Protein AF-A0A3M7SCU5-F1 (afdb_monomer_lite)

Structure (mmCIF, N/CA/C/O backbone):
data_AF-A0A3M7SCU5-F1
#
_entry.id   AF-A0A3M7SCU5-F1
#
loop_
_atom_site.group_PDB
_atom_site.id
_atom_site.type_symbol
_atom_site.label_atom_id
_atom_site.label_alt_id
_atom_site.label_comp_id
_atom_site.label_asym_id
_atom_site.label_entity_id
_atom_site.label_seq_id
_atom_site.pdbx_PDB_ins_code
_atom_site.Cartn_x
_atom_site.Cartn_y
_atom_site.Cartn_z
_atom_site.occupancy
_atom_site.B_iso_or_equiv
_atom_site.auth_seq_id
_atom_site.auth_comp_id
_atom_site.auth_asym_id
_atom_site.auth_atom_id
_atom_site.pdbx_PDB_model_num
ATOM 1 N N . MET A 1 1 ? 4.025 45.195 16.447 1.00 58.97 1 MET A N 1
ATOM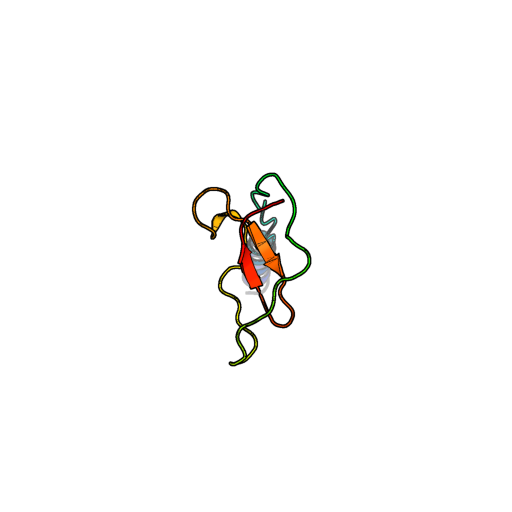 2 C CA . MET A 1 1 ? 4.642 44.309 15.433 1.00 58.97 1 MET A CA 1
ATOM 3 C C . MET A 1 1 ? 4.932 42.926 16.003 1.00 58.97 1 MET A C 1
ATOM 5 O O . MET A 1 1 ? 4.322 41.973 15.548 1.00 58.97 1 MET A O 1
ATOM 9 N N . ILE A 1 2 ? 5.739 42.816 17.064 1.00 57.41 2 ILE A N 1
ATOM 10 C CA . ILE A 1 2 ? 6.104 41.530 17.695 1.00 57.41 2 ILE A CA 1
ATOM 11 C C . ILE A 1 2 ? 4.879 40.712 18.164 1.00 57.41 2 ILE A C 1
ATOM 13 O O . ILE A 1 2 ? 4.758 39.548 17.809 1.00 57.41 2 ILE A O 1
ATOM 17 N N . LYS A 1 3 ? 3.904 41.324 18.860 1.00 55.03 3 LYS A N 1
ATOM 18 C CA . LYS A 1 3 ? 2.668 40.639 19.312 1.00 55.03 3 LYS A CA 1
ATOM 19 C C . LYS A 1 3 ? 1.796 40.082 18.173 1.00 55.03 3 LYS A C 1
ATOM 21 O O . LYS A 1 3 ? 1.167 39.047 18.347 1.00 55.03 3 LYS A O 1
ATOM 26 N N . ILE A 1 4 ? 1.772 40.763 17.024 1.00 59.12 4 ILE A N 1
ATOM 27 C CA . ILE A 1 4 ? 1.009 40.331 15.840 1.00 59.12 4 ILE A CA 1
ATOM 28 C C . ILE A 1 4 ? 1.675 39.089 15.237 1.00 59.12 4 ILE A C 1
ATOM 30 O O . ILE A 1 4 ? 0.984 38.118 14.957 1.00 59.12 4 ILE A O 1
ATOM 34 N N . ALA A 1 5 ? 3.012 39.085 15.146 1.00 65.00 5 ALA A N 1
ATOM 35 C CA . ALA A 1 5 ? 3.782 37.927 14.695 1.00 65.00 5 ALA A CA 1
ATOM 36 C C . ALA A 1 5 ? 3.586 36.703 15.611 1.00 65.00 5 ALA A C 1
ATOM 38 O O . ALA A 1 5 ? 3.370 35.599 15.121 1.00 65.00 5 ALA A O 1
ATOM 39 N N . PHE A 1 6 ? 3.580 36.893 16.937 1.00 78.19 6 PHE A N 1
ATOM 40 C CA . PHE A 1 6 ? 3.295 35.812 17.891 1.00 78.19 6 PHE A CA 1
ATOM 41 C C . PHE A 1 6 ? 1.903 35.202 17.690 1.00 78.19 6 PHE A C 1
ATOM 43 O O . PHE A 1 6 ? 1.777 33.981 17.660 1.00 78.19 6 PHE A O 1
ATOM 50 N N . LEU A 1 7 ? 0.869 36.029 17.503 1.00 74.69 7 LEU A N 1
ATOM 51 C CA . LEU A 1 7 ? -0.499 35.548 17.298 1.00 74.69 7 LEU A CA 1
ATOM 52 C C . LEU A 1 7 ? -0.631 34.740 15.998 1.00 74.69 7 LEU A C 1
ATOM 54 O O . LEU A 1 7 ? -1.249 33.679 15.992 1.00 74.69 7 LEU A O 1
ATOM 58 N N . THR A 1 8 ? 0.003 35.196 14.914 1.00 77.12 8 THR A N 1
ATOM 59 C CA . THR A 1 8 ? 0.012 34.464 13.638 1.00 77.12 8 THR A CA 1
ATOM 60 C C . THR A 1 8 ? 0.801 33.157 13.714 1.00 77.12 8 THR A C 1
ATOM 62 O O . THR A 1 8 ? 0.385 32.165 13.126 1.00 77.12 8 THR A O 1
ATOM 65 N N . ILE A 1 9 ? 1.907 33.128 14.467 1.00 79.88 9 ILE A N 1
ATOM 66 C CA . ILE A 1 9 ? 2.717 31.918 14.673 1.00 79.88 9 ILE A CA 1
ATOM 67 C C . ILE A 1 9 ? 1.923 30.872 15.462 1.00 79.88 9 ILE A C 1
ATOM 69 O O . ILE A 1 9 ? 1.904 29.712 15.072 1.00 79.88 9 ILE A O 1
ATOM 73 N N . ILE A 1 10 ? 1.217 31.271 16.525 1.00 78.81 10 ILE A N 1
ATOM 74 C CA . ILE A 1 10 ? 0.386 30.359 17.330 1.00 78.81 10 ILE A CA 1
ATOM 75 C C . ILE A 1 10 ? -0.731 29.733 16.480 1.00 78.81 10 ILE A C 1
ATOM 77 O O . ILE A 1 10 ? -0.932 28.521 16.539 1.00 78.81 10 ILE A O 1
ATOM 81 N N . LEU A 1 11 ? -1.413 30.528 15.644 1.00 71.75 11 LEU A N 1
ATOM 82 C CA . LEU A 1 11 ? -2.438 30.019 14.724 1.00 71.75 11 LEU A CA 1
ATOM 83 C C . LEU A 1 11 ? -1.847 29.053 13.683 1.00 71.75 11 LEU A C 1
ATOM 85 O O . LEU A 1 11 ? -2.438 28.012 13.406 1.00 71.75 11 LEU A O 1
ATOM 89 N N . ALA A 1 12 ? -0.657 29.338 13.151 1.00 74.25 12 ALA A N 1
ATOM 90 C CA . ALA A 1 12 ? 0.025 28.435 12.224 1.00 74.25 12 ALA A CA 1
ATOM 91 C C . ALA A 1 12 ? 0.439 27.110 12.894 1.00 74.25 12 ALA A C 1
ATOM 93 O O . ALA A 1 12 ? 0.278 26.050 12.295 1.00 74.25 12 ALA A O 1
ATOM 94 N N . LEU A 1 13 ? 0.896 27.148 14.152 1.00 69.12 13 LEU A N 1
ATOM 95 C CA . LEU A 1 13 ? 1.225 25.948 14.933 1.00 69.12 13 LEU A CA 1
ATOM 96 C C . LEU A 1 13 ? -0.006 25.063 15.204 1.00 69.12 13 LEU A C 1
ATOM 98 O O . LEU A 1 13 ? 0.121 23.844 15.255 1.00 69.12 13 LEU A O 1
ATOM 102 N N . SER A 1 14 ? -1.205 25.641 15.337 1.00 65.19 14 SER A N 1
ATOM 103 C CA . SER A 1 14 ? -2.437 24.842 15.435 1.00 65.19 14 SER A CA 1
ATOM 104 C C . SER A 1 14 ? -2.852 24.174 14.117 1.00 65.19 14 SER A C 1
ATOM 106 O O . SER A 1 14 ? -3.522 23.148 14.155 1.00 65.19 14 SER A O 1
ATOM 108 N N . VAL A 1 15 ? -2.430 24.708 12.965 1.00 64.38 15 VAL A N 1
ATOM 109 C CA . VAL A 1 15 ? -2.770 24.183 11.626 1.00 64.38 15 VAL A CA 1
ATOM 110 C C . VAL A 1 15 ? -1.859 23.020 11.204 1.00 64.38 15 VAL A C 1
ATOM 112 O O . VAL A 1 15 ? -2.249 22.219 10.363 1.00 64.38 15 VAL A O 1
ATOM 115 N N . ILE A 1 16 ? -0.670 22.880 11.802 1.00 65.00 16 ILE A N 1
ATOM 116 C CA . ILE A 1 16 ? 0.297 21.814 11.465 1.00 65.00 16 ILE A CA 1
ATOM 117 C C . ILE A 1 16 ? 0.093 20.496 12.233 1.00 65.00 16 ILE A C 1
ATOM 119 O O . ILE A 1 16 ? 0.887 19.573 12.062 1.00 65.00 16 ILE A O 1
ATOM 123 N N . ASN A 1 17 ? -0.951 20.371 13.061 1.00 62.19 17 ASN A N 1
ATOM 124 C CA . ASN A 1 17 ? -1.322 19.082 13.654 1.00 62.19 17 ASN A CA 1
ATOM 125 C C . ASN A 1 17 ? -2.101 18.257 12.628 1.00 62.19 17 ASN A C 1
ATOM 127 O O . ASN A 1 17 ? -3.323 18.139 12.695 1.00 62.19 17 ASN A O 1
ATOM 131 N N . SER A 1 18 ? -1.376 17.706 11.658 1.00 57.22 18 SER A N 1
ATOM 132 C CA . SER A 1 18 ? -1.888 16.693 10.742 1.00 57.22 18 SER A CA 1
ATOM 133 C C . SER A 1 18 ? -2.045 15.371 11.494 1.00 57.22 18 SER A C 1
ATOM 135 O O . SER A 1 18 ? -1.303 14.423 11.248 1.00 57.22 18 SER A O 1
ATOM 137 N N . ASP A 1 19 ? -2.998 15.302 12.423 1.00 59.34 19 ASP A N 1
ATOM 138 C CA . ASP A 1 19 ? -3.505 14.024 12.920 1.00 59.34 19 ASP A CA 1
ATOM 139 C C . ASP A 1 19 ? -4.388 13.461 11.802 1.00 59.34 19 ASP A C 1
ATOM 141 O O . ASP A 1 19 ? -5.612 13.602 11.783 1.00 59.34 19 ASP A O 1
ATOM 145 N N . SER A 1 20 ? -3.728 12.981 10.745 1.00 56.38 20 SER A N 1
ATOM 146 C CA . SER A 1 20 ? -4.393 12.334 9.626 1.00 56.38 20 SER A CA 1
ATOM 147 C C . SER A 1 20 ? -4.918 11.014 10.166 1.00 56.38 20 SER A C 1
ATOM 149 O O . SER A 1 20 ? -4.210 10.008 10.153 1.00 56.38 20 SER A O 1
ATOM 151 N N . ALA A 1 21 ? -6.132 11.053 10.722 1.00 56.31 21 ALA A N 1
ATOM 152 C CA . ALA A 1 21 ? -6.911 9.891 11.109 1.00 56.31 21 ALA A CA 1
ATOM 153 C C . ALA A 1 21 ? -7.211 9.096 9.836 1.00 56.31 21 ALA A C 1
ATOM 155 O O . ALA A 1 21 ? -8.258 9.226 9.205 1.00 56.31 21 ALA A O 1
ATOM 156 N N . TYR A 1 22 ? -6.211 8.341 9.411 1.00 67.38 22 TYR A N 1
ATOM 157 C CA . TYR A 1 22 ? -6.267 7.491 8.251 1.00 67.38 22 TYR A CA 1
ATOM 158 C C . TYR A 1 22 ? -7.335 6.442 8.467 1.00 67.38 22 TYR A C 1
ATOM 160 O O . TYR A 1 22 ? -7.319 5.718 9.465 1.00 67.38 22 TYR A O 1
ATOM 168 N N . VAL A 1 23 ? -8.261 6.350 7.523 1.00 78.62 23 VAL A N 1
ATOM 169 C CA . VAL A 1 23 ? -9.242 5.275 7.530 1.00 78.62 23 VAL A CA 1
ATOM 170 C C . VAL A 1 23 ? -8.531 4.010 7.057 1.00 78.62 23 VAL A C 1
ATOM 172 O O . VAL A 1 23 ? -8.454 3.746 5.863 1.00 78.62 23 VAL A O 1
ATOM 175 N N . GLU A 1 24 ? -7.980 3.243 7.997 1.00 87.56 24 GLU A N 1
ATOM 176 C CA . GLU A 1 24 ? -7.456 1.897 7.746 1.00 87.56 24 GLU A CA 1
ATOM 177 C C . GLU A 1 24 ? -8.601 0.982 7.296 1.00 87.56 24 GLU A C 1
ATOM 179 O O . GLU A 1 24 ? -9.551 0.724 8.043 1.00 87.56 24 GLU A O 1
ATOM 184 N N . LYS A 1 25 ? -8.520 0.477 6.063 1.00 93.88 25 LYS A N 1
ATOM 185 C CA . LYS A 1 25 ? -9.445 -0.550 5.579 1.00 93.88 25 LYS A CA 1
ATOM 186 C C . LYS A 1 25 ? -9.056 -1.917 6.155 1.00 93.88 25 LYS A C 1
ATOM 188 O O . LYS A 1 25 ? -7.869 -2.171 6.374 1.00 93.88 25 LYS A O 1
ATOM 193 N N . PRO A 1 26 ? -10.026 -2.817 6.390 1.00 94.25 26 PRO A N 1
ATOM 194 C CA . PRO A 1 26 ? -9.748 -4.146 6.930 1.00 94.25 26 PRO A CA 1
ATOM 195 C C . PRO A 1 26 ? -8.872 -4.991 5.990 1.00 94.25 26 PRO A C 1
ATOM 197 O O . PRO A 1 26 ? -8.889 -4.808 4.773 1.00 94.25 26 PRO A O 1
ATOM 200 N N . GLY A 1 27 ? -8.155 -5.957 6.571 1.00 94.62 27 GLY A N 1
ATOM 201 C CA . GLY A 1 27 ? -7.218 -6.840 5.866 1.00 94.62 27 GLY A CA 1
ATOM 202 C C . GLY A 1 27 ? -5.786 -6.302 5.839 1.00 94.62 27 GLY A C 1
ATOM 203 O O . GLY A 1 27 ? -5.509 -5.203 6.322 1.00 94.62 27 GLY A O 1
ATOM 204 N N . SER A 1 28 ? -4.856 -7.096 5.311 1.00 94.75 28 SER A N 1
ATOM 205 C CA . SER A 1 28 ? -3.428 -6.747 5.254 1.00 94.75 28 SER A CA 1
ATOM 206 C C . SER A 1 28 ? -2.927 -6.610 3.821 1.00 94.75 28 SER A C 1
ATOM 208 O O . SER A 1 28 ? -3.506 -7.159 2.887 1.00 94.75 28 SER A O 1
ATOM 210 N N . CYS A 1 29 ? -1.834 -5.870 3.640 1.00 95.38 29 CYS A N 1
ATOM 211 C CA . CYS A 1 29 ? -1.170 -5.800 2.343 1.00 95.38 29 CYS A CA 1
ATOM 212 C C . CYS A 1 29 ? -0.527 -7.149 1.985 1.00 95.38 29 CYS A C 1
ATOM 214 O O . CYS A 1 29 ? 0.105 -7.760 2.852 1.00 95.38 29 CYS A O 1
ATOM 216 N N . PRO A 1 30 ? -0.648 -7.610 0.728 1.00 91.62 30 PRO A N 1
ATOM 217 C CA . PRO A 1 30 ? 0.087 -8.779 0.263 1.00 91.62 30 PRO A CA 1
ATOM 218 C C . PRO A 1 30 ? 1.598 -8.497 0.264 1.00 91.62 30 PRO A C 1
ATOM 220 O O . PRO A 1 30 ? 2.024 -7.354 0.103 1.00 91.62 30 PRO A O 1
ATOM 223 N N . LEU A 1 31 ? 2.403 -9.547 0.450 1.00 85.12 31 LEU A N 1
ATOM 224 C CA . LEU A 1 31 ? 3.863 -9.439 0.573 1.00 85.12 31 LEU A CA 1
ATOM 225 C C . LEU A 1 31 ? 4.557 -9.114 -0.760 1.00 85.12 31 LEU A C 1
ATOM 227 O O . LEU A 1 31 ? 5.484 -8.311 -0.783 1.00 85.12 31 LEU A O 1
ATOM 231 N N . ASP A 1 32 ? 4.091 -9.700 -1.865 1.00 78.31 32 ASP A N 1
ATOM 232 C CA . ASP A 1 32 ? 4.760 -9.611 -3.168 1.00 78.31 32 ASP A CA 1
ATOM 233 C C . ASP A 1 32 ? 4.154 -8.506 -4.042 1.00 78.31 32 ASP A C 1
ATOM 235 O O . ASP A 1 32 ? 3.406 -8.761 -4.990 1.00 78.31 32 ASP A O 1
ATOM 239 N N . LEU A 1 33 ? 4.476 -7.250 -3.728 1.00 78.62 33 LEU A N 1
ATOM 240 C CA . LEU A 1 33 ? 4.092 -6.100 -4.546 1.00 78.62 33 LEU A CA 1
ATOM 241 C C . LEU A 1 33 ? 5.300 -5.532 -5.290 1.00 78.62 33 LEU A C 1
ATOM 243 O O . LEU A 1 33 ? 6.024 -4.672 -4.788 1.00 78.62 33 LEU A O 1
ATOM 247 N N . THR A 1 34 ? 5.474 -5.985 -6.531 1.00 75.06 34 THR A N 1
ATOM 248 C CA . THR A 1 34 ? 6.497 -5.438 -7.428 1.00 75.06 34 THR A CA 1
ATOM 249 C C . THR A 1 34 ? 6.087 -4.056 -7.935 1.00 75.06 34 THR A C 1
ATOM 251 O O . THR A 1 34 ? 4.928 -3.812 -8.286 1.00 75.06 34 THR A O 1
ATOM 254 N N . ALA A 1 35 ? 7.043 -3.129 -7.960 1.00 67.25 35 ALA A N 1
ATOM 255 C CA . ALA A 1 35 ? 6.857 -1.832 -8.599 1.00 67.25 35 ALA A CA 1
ATOM 256 C C . ALA A 1 35 ? 7.030 -1.959 -10.124 1.00 67.25 35 ALA A C 1
ATOM 258 O O . ALA A 1 35 ? 7.791 -2.798 -10.610 1.00 67.25 35 ALA A O 1
ATOM 259 N N . SER A 1 36 ? 6.352 -1.100 -10.892 1.00 63.19 36 SER A N 1
ATOM 260 C CA . SER A 1 36 ? 6.619 -0.976 -12.331 1.00 63.19 36 SER A CA 1
ATOM 261 C C . SER A 1 36 ? 8.099 -0.643 -12.564 1.00 63.19 36 SER A C 1
ATOM 263 O O . SER A 1 36 ? 8.670 0.182 -11.854 1.00 63.19 36 SER A O 1
ATOM 265 N N . LEU A 1 37 ? 8.715 -1.239 -13.593 1.00 64.25 37 LEU A N 1
ATOM 266 C CA . LEU A 1 37 ? 10.140 -1.078 -13.942 1.00 64.25 37 LEU A CA 1
ATOM 267 C C . LEU A 1 37 ? 10.554 0.379 -14.247 1.00 64.25 37 LEU A C 1
ATOM 269 O O . LEU A 1 37 ? 11.738 0.688 -14.362 1.00 64.25 37 LEU A O 1
ATOM 273 N N . SER A 1 38 ? 9.588 1.285 -14.386 1.00 61.19 38 SER A N 1
ATOM 274 C CA . SER A 1 38 ? 9.774 2.706 -14.662 1.00 61.19 38 SER A CA 1
ATOM 275 C C . SER A 1 38 ? 9.710 3.557 -13.382 1.00 61.19 38 SER A C 1
ATOM 277 O O . SER A 1 38 ? 8.794 4.358 -13.219 1.00 61.19 38 SER A O 1
ATOM 279 N N . GLY A 1 39 ? 10.693 3.401 -12.488 1.00 71.56 39 GLY A N 1
ATOM 280 C CA . GLY A 1 39 ? 10.917 4.283 -11.330 1.00 71.56 39 GLY A CA 1
ATOM 281 C C . GLY A 1 39 ? 9.931 4.149 -10.155 1.00 71.56 39 GLY A C 1
ATOM 282 O O . GLY A 1 39 ? 8.881 3.517 -10.250 1.00 71.56 39 GLY A O 1
ATOM 283 N N . CYS A 1 40 ? 10.282 4.766 -9.019 1.00 82.56 40 CYS A N 1
ATOM 284 C CA . CYS A 1 40 ? 9.429 4.785 -7.827 1.00 82.56 40 CYS A CA 1
ATOM 285 C C . CYS A 1 40 ? 8.137 5.562 -8.089 1.00 82.56 40 CYS A C 1
ATOM 287 O O . CYS A 1 40 ? 8.197 6.752 -8.403 1.00 82.56 40 CYS A O 1
ATOM 289 N N . THR A 1 41 ? 6.982 4.926 -7.890 1.00 86.25 41 THR A N 1
ATOM 290 C CA . THR A 1 41 ? 5.679 5.569 -8.120 1.00 86.25 41 THR A CA 1
ATOM 291 C C . THR A 1 41 ? 4.774 5.458 -6.897 1.00 86.25 41 THR A C 1
ATOM 293 O O . THR A 1 41 ? 4.645 4.397 -6.295 1.00 86.25 41 THR A O 1
ATOM 296 N N . PHE A 1 42 ? 4.133 6.567 -6.523 1.00 91.25 42 PHE A N 1
ATOM 297 C CA . PHE A 1 42 ? 3.221 6.658 -5.381 1.00 91.25 42 PHE A CA 1
ATOM 298 C C . PHE A 1 42 ? 1.823 7.029 -5.884 1.00 91.25 42 PHE A C 1
ATOM 300 O O . PHE A 1 42 ? 1.504 8.205 -6.033 1.00 9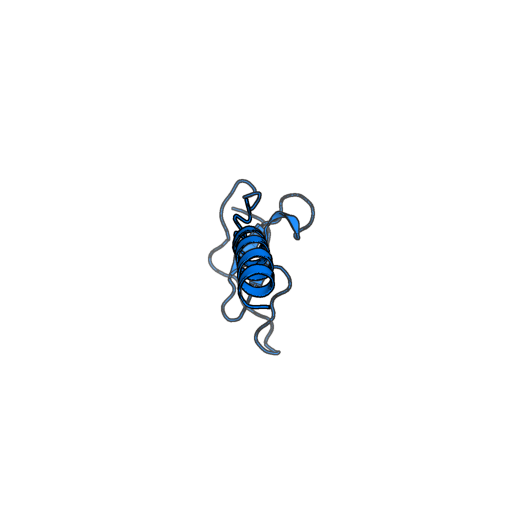1.25 42 PHE A O 1
ATOM 307 N N . PHE A 1 43 ? 0.999 6.024 -6.185 1.00 91.12 43 PHE A N 1
ATOM 308 C CA . PHE A 1 43 ? -0.374 6.225 -6.675 1.00 91.12 43 PHE A CA 1
ATOM 309 C C . PHE A 1 43 ? -1.360 6.570 -5.563 1.00 91.12 43 PHE A C 1
ATOM 311 O O . PHE A 1 43 ? -2.413 7.151 -5.806 1.00 91.12 43 PHE A O 1
ATOM 318 N N . CYS A 1 44 ? -1.006 6.197 -4.343 1.00 93.19 44 CYS A N 1
ATOM 319 C CA . CYS A 1 44 ? -1.756 6.476 -3.143 1.00 93.19 44 CYS A CA 1
ATOM 320 C C . CYS A 1 44 ? -0.764 6.767 -2.019 1.00 93.19 44 CYS A C 1
ATOM 322 O O . CYS A 1 44 ? 0.389 6.326 -2.015 1.00 93.19 44 CYS A O 1
ATOM 324 N N . ILE A 1 45 ? -1.235 7.513 -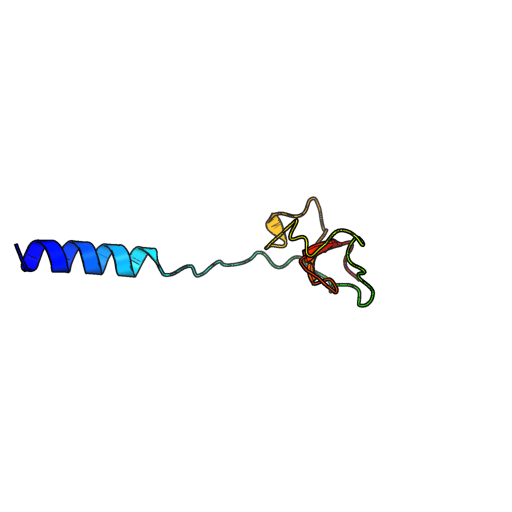1.042 1.00 92.62 45 ILE A N 1
ATOM 325 C CA . ILE A 1 45 ? -0.627 7.641 0.269 1.00 92.62 45 ILE A CA 1
ATOM 326 C C . ILE A 1 45 ? -1.473 6.788 1.213 1.00 92.62 45 ILE A C 1
ATOM 328 O O . ILE A 1 45 ? -0.899 6.055 2.035 1.00 92.62 45 ILE A O 1
ATOM 332 N N . THR A 1 46 ? -2.806 6.881 1.064 1.00 93.12 46 THR A N 1
ATOM 333 C CA . THR A 1 46 ? -3.823 6.394 1.994 1.00 93.12 46 THR A CA 1
ATOM 334 C C . THR A 1 46 ? -4.770 5.322 1.460 1.00 93.12 46 THR A C 1
ATOM 336 O O . THR A 1 46 ? -5.006 5.240 0.257 1.00 93.12 46 THR A O 1
ATOM 339 N N . ASP A 1 47 ? -5.346 4.520 2.362 1.00 94.94 47 ASP A N 1
ATOM 340 C CA . ASP A 1 47 ? -6.375 3.533 2.016 1.00 94.94 47 ASP A CA 1
ATOM 341 C C . ASP A 1 47 ? -7.641 4.200 1.448 1.00 94.94 47 ASP A C 1
ATOM 343 O O . ASP A 1 47 ? -8.240 3.666 0.516 1.00 94.94 47 ASP A O 1
ATOM 347 N N . ASP A 1 48 ? -8.042 5.376 1.949 1.00 94.00 48 ASP A N 1
ATOM 348 C CA . ASP A 1 48 ? -9.224 6.110 1.464 1.00 94.00 48 ASP A CA 1
ATOM 349 C C . ASP A 1 48 ? -9.068 6.653 0.035 1.00 94.00 48 ASP A C 1
ATOM 351 O O . ASP A 1 48 ? -10.064 6.843 -0.660 1.00 94.00 48 ASP A O 1
ATOM 355 N N . GLN A 1 49 ? -7.832 6.816 -0.445 1.00 94.88 49 GLN A N 1
ATOM 356 C CA . GLN A 1 49 ? -7.556 7.170 -1.840 1.00 94.88 49 GLN A CA 1
ATOM 357 C C . GLN A 1 49 ? -7.737 5.995 -2.805 1.00 94.88 49 GLN A C 1
ATOM 359 O O . GLN A 1 49 ? -7.834 6.200 -4.016 1.00 94.88 49 GLN A O 1
ATOM 364 N N . CYS A 1 50 ? -7.773 4.767 -2.292 1.00 94.81 50 CYS A N 1
ATOM 365 C CA . CYS A 1 50 ? -7.982 3.582 -3.103 1.00 94.81 50 CYS A CA 1
ATOM 366 C C . CYS A 1 50 ? -9.482 3.290 -3.269 1.00 94.81 50 CYS A C 1
ATOM 368 O O . CYS A 1 50 ? -10.246 3.4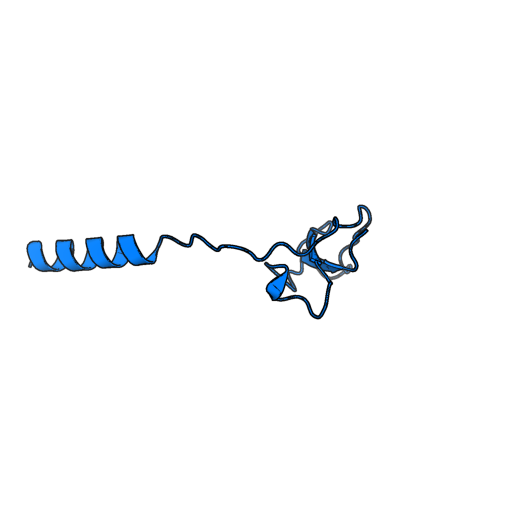26 -2.309 1.00 94.81 50 CYS A O 1
ATOM 370 N N . PRO A 1 51 ? -9.937 2.857 -4.457 1.00 95.56 51 PRO A N 1
ATOM 371 C CA . PRO A 1 51 ? -11.341 2.530 -4.667 1.00 95.56 51 PRO A CA 1
ATOM 372 C C . PRO A 1 51 ? -11.755 1.299 -3.848 1.00 95.56 51 PRO A C 1
ATOM 374 O O . PRO A 1 51 ? -10.930 0.448 -3.506 1.00 95.56 51 PRO A O 1
ATOM 377 N N . GLU A 1 52 ? -13.049 1.215 -3.537 1.00 94.31 52 GLU A N 1
ATOM 378 C CA . GLU A 1 52 ? -13.670 0.055 -2.884 1.00 94.31 52 GLU A CA 1
ATOM 379 C C . GLU A 1 52 ? -12.924 -0.384 -1.606 1.00 94.31 52 GLU A C 1
ATOM 381 O O . GLU A 1 52 ? -12.649 0.433 -0.725 1.00 94.31 52 GLU A O 1
ATOM 386 N N . ASN A 1 53 ? -12.583 -1.667 -1.494 1.00 94.19 53 ASN A N 1
ATOM 387 C CA . ASN A 1 53 ? -11.880 -2.282 -0.371 1.00 94.19 53 ASN A CA 1
ATOM 388 C C . ASN A 1 53 ? -10.361 -2.411 -0.590 1.00 94.19 53 ASN A C 1
ATOM 390 O O . ASN A 1 53 ? -9.700 -3.094 0.189 1.00 94.19 53 ASN A O 1
ATOM 394 N N . LEU A 1 54 ? -9.795 -1.779 -1.624 1.00 96.00 54 LEU A N 1
ATOM 395 C CA . LEU A 1 54 ? -8.351 -1.813 -1.871 1.00 96.00 54 LEU A CA 1
ATOM 396 C C . LEU A 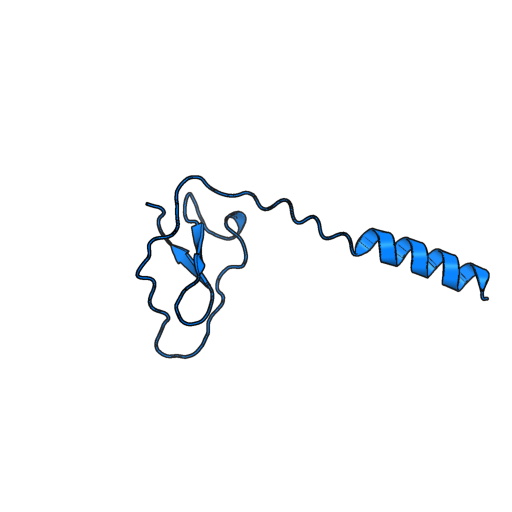1 54 ? -7.586 -1.018 -0.805 1.00 96.00 54 LEU A C 1
ATOM 398 O O . LEU A 1 54 ? -8.027 0.068 -0.418 1.00 96.00 54 LEU A O 1
ATOM 402 N N . LYS A 1 55 ? -6.423 -1.530 -0.392 1.00 96.38 55 LYS A N 1
ATOM 403 C CA . LYS A 1 55 ? -5.498 -0.877 0.550 1.00 96.38 55 LYS A CA 1
ATOM 404 C C . LYS A 1 55 ? -4.339 -0.211 -0.184 1.00 96.38 55 LYS A C 1
ATOM 406 O O . LYS A 1 55 ? -3.907 -0.697 -1.230 1.00 96.38 55 LYS A O 1
ATOM 411 N N . CYS A 1 56 ? -3.812 0.872 0.377 1.00 95.62 56 CYS A N 1
ATOM 412 C CA . CYS A 1 56 ? -2.630 1.549 -0.130 1.00 95.62 56 CYS A CA 1
ATOM 413 C C . CYS A 1 56 ? -1.356 0.913 0.418 1.00 95.62 56 CYS A C 1
ATOM 415 O O . CYS A 1 56 ? -0.875 1.228 1.510 1.00 95.62 56 CYS A O 1
ATOM 417 N N . CYS A 1 57 ? -0.791 0.016 -0.375 1.00 94.81 57 CYS A N 1
ATOM 418 C CA . CYS A 1 57 ? 0.288 -0.853 0.046 1.00 94.81 57 CYS A CA 1
ATOM 419 C C . CYS A 1 57 ? 1.645 -0.376 -0.457 1.00 94.81 57 CYS A C 1
ATOM 421 O O . CYS A 1 57 ? 1.771 0.154 -1.564 1.00 94.81 57 CYS A O 1
ATOM 423 N N . ALA A 1 58 ? 2.669 -0.579 0.372 1.00 92.62 58 ALA A N 1
ATOM 424 C CA . ALA A 1 58 ? 4.051 -0.366 -0.025 1.00 92.62 58 ALA A CA 1
ATOM 425 C C . ALA A 1 58 ? 4.460 -1.396 -1.084 1.00 92.62 58 ALA A C 1
ATOM 427 O O . ALA A 1 58 ? 4.084 -2.562 -1.013 1.00 92.62 58 ALA A O 1
ATOM 428 N N . THR A 1 59 ? 5.233 -0.935 -2.054 1.00 90.12 59 THR A N 1
ATOM 429 C CA . THR A 1 59 ? 5.900 -1.765 -3.063 1.00 90.12 59 THR A CA 1
ATOM 430 C C . THR A 1 59 ? 7.410 -1.650 -2.867 1.00 90.12 59 THR A C 1
ATOM 432 O O . THR A 1 59 ? 7.860 -0.830 -2.061 1.00 90.12 59 THR A O 1
ATOM 435 N N . ASP A 1 60 ? 8.197 -2.375 -3.661 1.00 87.06 60 ASP A N 1
ATOM 436 C CA . ASP A 1 60 ? 9.663 -2.228 -3.688 1.00 87.06 60 ASP A CA 1
ATOM 437 C C . ASP A 1 60 ? 10.130 -0.770 -3.889 1.00 87.06 60 ASP A C 1
ATOM 439 O O . ASP A 1 60 ? 11.197 -0.376 -3.420 1.00 87.06 60 ASP A O 1
ATOM 443 N N . CYS A 1 61 ? 9.337 0.043 -4.597 1.00 86.62 61 CYS A N 1
ATOM 444 C CA . CYS A 1 61 ? 9.658 1.429 -4.935 1.00 86.62 61 CYS A CA 1
ATOM 445 C C . CYS A 1 61 ? 8.357 2.248 -5.027 1.00 86.62 61 CYS A C 1
ATOM 447 O O . CYS A 1 61 ? 7.863 2.556 -6.112 1.00 86.62 61 CYS A O 1
ATOM 449 N N . GLY A 1 62 ? 7.773 2.593 -3.876 1.00 90.94 62 GLY A N 1
ATOM 450 C CA . GLY A 1 62 ? 6.606 3.475 -3.791 1.00 90.94 62 GLY A CA 1
ATOM 451 C C . GLY A 1 62 ? 5.362 2.814 -3.204 1.00 90.94 62 GLY A C 1
ATOM 452 O O . GLY A 1 62 ? 5.476 1.956 -2.328 1.00 90.94 62 GLY A O 1
ATOM 453 N N . LYS A 1 63 ? 4.174 3.229 -3.652 1.00 93.06 63 LYS A N 1
ATOM 454 C CA . LYS A 1 63 ? 2.886 2.753 -3.124 1.00 93.06 63 LYS A CA 1
ATOM 455 C C . LYS A 1 63 ? 1.830 2.596 -4.212 1.00 93.06 63 LYS A C 1
ATOM 457 O O . LYS A 1 63 ? 1.717 3.451 -5.093 1.00 93.06 63 LYS A O 1
ATOM 462 N N . GLN A 1 64 ? 1.012 1.553 -4.101 1.00 93.12 64 GLN A N 1
ATOM 463 C CA . GLN A 1 64 ? -0.117 1.313 -4.999 1.00 93.12 64 GLN A CA 1
ATOM 464 C C . GLN A 1 64 ? -1.322 0.716 -4.273 1.00 93.12 64 GLN A C 1
ATOM 466 O O . GLN A 1 64 ? -1.187 0.115 -3.208 1.00 93.12 64 GLN A O 1
ATOM 471 N N . CYS A 1 65 ? -2.498 0.847 -4.884 1.00 94.56 65 CYS A N 1
ATOM 472 C CA . CYS A 1 65 ? -3.704 0.188 -4.405 1.00 94.56 65 CYS A CA 1
ATOM 473 C C . CYS A 1 65 ? -3.654 -1.309 -4.727 1.00 94.56 65 CYS A C 1
ATOM 475 O O . CYS A 1 65 ? -3.495 -1.683 -5.888 1.00 94.56 65 CYS A O 1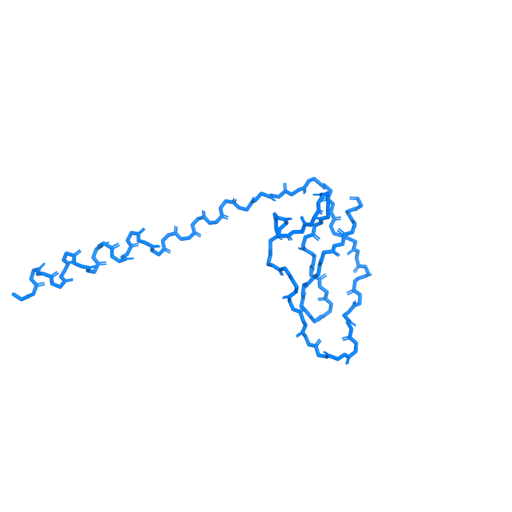
ATOM 477 N N . ALA A 1 66 ? -3.806 -2.157 -3.713 1.00 94.00 66 ALA A N 1
ATOM 478 C CA . ALA A 1 66 ? -3.783 -3.610 -3.847 1.00 94.00 66 ALA A CA 1
ATOM 479 C C . ALA A 1 66 ? -4.972 -4.257 -3.126 1.00 94.00 66 ALA A C 1
ATOM 481 O O . ALA A 1 66 ? -5.515 -3.706 -2.164 1.00 94.00 66 ALA A O 1
ATOM 482 N N . MET A 1 67 ? -5.377 -5.437 -3.603 1.00 95.44 67 MET A N 1
ATOM 483 C CA . MET A 1 67 ? -6.383 -6.257 -2.926 1.00 95.44 67 MET A CA 1
ATOM 484 C C . MET A 1 67 ? -5.821 -6.744 -1.582 1.00 95.44 67 MET A C 1
ATOM 486 O O . MET A 1 67 ? -4.707 -7.275 -1.570 1.00 95.44 67 MET A O 1
ATOM 490 N N . PRO A 1 68 ? -6.552 -6.569 -0.468 1.00 95.25 68 PRO A N 1
ATOM 491 C CA . PRO A 1 68 ? -6.115 -7.069 0.828 1.00 95.25 68 PRO A CA 1
ATOM 492 C C . PRO A 1 68 ? -6.207 -8.598 0.907 1.00 95.25 68 PRO A C 1
ATOM 494 O O . PRO A 1 68 ? -7.050 -9.209 0.241 1.00 95.25 68 PRO A O 1
ATOM 497 N N . ILE A 1 69 ? -5.363 -9.186 1.757 1.00 93.88 69 ILE A N 1
ATOM 498 C CA . ILE A 1 69 ? -5.417 -10.598 2.176 1.00 93.88 69 ILE A CA 1
ATOM 499 C C . ILE A 1 69 ? -5.927 -10.750 3.609 1.00 93.88 69 ILE A C 1
ATOM 501 O O . ILE A 1 69 ? -5.783 -9.784 4.405 1.00 93.88 69 ILE A O 1
#

Sequence (69 aa):
MIKIAFLTIILALSVINSDSAYVEKPGSCPLDLTASLSGCTFFCITDDQCPENLKCCATDCGKQCAMPI

Radius of gyration: 18.39 Å; chains: 1; bounding box: 25×55×34 Å

InterPro domains:
  IPR008197 WAP-type 'four-disulfide core' domain [PF00095] (25-68)
  IPR008197 WAP-type 'four-disulfide core' domain [PR00003] (22-31)
  IPR008197 WAP-type 'four-disulfide core' domain [PR00003] (43-50)
  IPR008197 WAP-type 'four-disulfide core' domain [PR00003] (50-59)
  IPR008197 WAP-type 'four-disulfide core' domain [PR00003] (60-68)
  IPR008197 WAP-type 'four-disulfide core' domain [PS51390] (22-69)
  IPR008197 WAP-type 'four-disulfide core' domain [SM00217] (25-69)
  IPR036645 Elafin-like superfamily [G3DSA:4.10.75.10] (22-69)
  IPR036645 Elafin-like superfamily [SSF57256] (21-68)
  IPR050514 WAP four-disulfide core domain [PTHR19441] (19-68)

Secondary structure (DSSP, 8-state):
-HHHHHHHHHHHHHHT-------PPSS---S--PPPSSS-EES-SSGGGSSTT-EEEEETTEEEEE---

Foldseek 3Di:
DVVVVVVVVVVVVVVPPPPVPAPDADAADDDAAADDPPAADAQDPGQVSAPDRWTFDDHPHYTDTDDGD

pLDDT: mean 81.31, std 13.85, range [55.03, 96.38]

Organism: Brachionus plicatilis (NCBI:txid10195)